Protein AF-T0VI43-F1 (afdb_monomer_lite)

Structure (mmCIF, N/CA/C/O backbone):
data_AF-T0VI43-F1
#
_entry.id   AF-T0VI43-F1
#
loop_
_atom_site.group_PDB
_atom_site.id
_atom_site.type_symbol
_atom_site.label_atom_id
_atom_site.label_alt_id
_atom_site.label_comp_id
_atom_site.label_asym_id
_atom_site.label_entity_id
_atom_site.label_seq_id
_atom_site.pdbx_PDB_ins_code
_atom_site.Cartn_x
_atom_site.Cartn_y
_atom_site.Cartn_z
_atom_site.occupancy
_atom_site.B_iso_or_equiv
_atom_site.auth_seq_id
_atom_site.auth_comp_id
_atom_site.auth_asym_id
_atom_site.auth_atom_id
_atom_site.pdbx_PDB_model_num
ATOM 1 N N . MET A 1 1 ? 47.126 15.629 -28.796 1.00 47.00 1 MET A N 1
ATOM 2 C CA . MET A 1 1 ? 46.170 16.273 -27.867 1.00 47.00 1 MET A CA 1
ATOM 3 C C . MET A 1 1 ? 44.774 15.790 -28.233 1.00 47.00 1 MET A C 1
ATOM 5 O O . MET A 1 1 ? 44.351 16.049 -29.350 1.00 47.00 1 MET A O 1
ATOM 9 N N . LEU A 1 2 ? 44.094 15.032 -27.368 1.00 56.69 2 LEU A N 1
ATOM 10 C CA . LEU A 1 2 ? 42.698 14.634 -27.599 1.00 56.69 2 LEU A CA 1
ATOM 11 C C . LEU A 1 2 ? 41.799 15.824 -27.230 1.00 56.69 2 LEU A C 1
ATOM 13 O O . LEU A 1 2 ? 41.807 16.259 -26.081 1.00 56.69 2 LEU A O 1
ATOM 17 N N . ASN A 1 3 ? 41.085 16.397 -28.201 1.00 65.88 3 ASN A N 1
ATOM 18 C CA . ASN A 1 3 ? 40.158 17.503 -27.952 1.00 65.88 3 ASN A CA 1
ATOM 19 C C . ASN A 1 3 ? 38.864 16.954 -27.323 1.00 65.88 3 ASN A C 1
ATOM 21 O O . ASN A 1 3 ? 38.264 16.029 -27.863 1.00 65.88 3 ASN A O 1
ATOM 25 N N . ALA A 1 4 ? 38.412 17.531 -26.207 1.00 75.94 4 ALA A N 1
ATOM 26 C CA . ALA A 1 4 ? 37.177 17.150 -25.509 1.00 75.94 4 ALA A CA 1
ATOM 27 C C . ALA A 1 4 ? 35.902 17.729 -26.163 1.00 75.94 4 ALA A C 1
ATOM 29 O O . ALA A 1 4 ? 34.876 17.898 -25.503 1.00 75.94 4 ALA A O 1
ATOM 30 N N . THR A 1 5 ? 35.971 18.063 -27.451 1.00 81.50 5 THR A N 1
ATOM 31 C CA . THR A 1 5 ? 34.931 18.767 -28.208 1.00 81.50 5 THR A CA 1
ATOM 32 C C . THR A 1 5 ? 34.551 17.926 -29.422 1.00 81.50 5 THR A C 1
ATOM 34 O O . THR A 1 5 ? 35.427 17.421 -30.122 1.00 81.50 5 THR A O 1
ATOM 37 N N . ASN A 1 6 ? 33.253 17.762 -29.678 1.00 77.75 6 ASN A N 1
ATOM 38 C CA . ASN A 1 6 ? 32.760 17.035 -30.844 1.00 77.75 6 ASN A CA 1
ATOM 39 C C . ASN A 1 6 ? 33.107 17.819 -32.130 1.00 77.75 6 ASN A C 1
ATOM 41 O O . ASN A 1 6 ? 32.705 18.978 -32.241 1.00 77.75 6 ASN A O 1
ATOM 45 N N . PRO A 1 7 ? 33.813 17.220 -33.109 1.00 77.81 7 PRO A N 1
ATOM 46 C CA . PRO A 1 7 ? 34.274 17.929 -34.305 1.00 77.81 7 PRO A CA 1
ATOM 47 C C . PRO A 1 7 ? 33.142 18.375 -35.241 1.00 77.81 7 PRO A C 1
ATOM 49 O O . PRO A 1 7 ? 33.351 19.274 -36.046 1.00 77.81 7 PRO A O 1
ATOM 52 N N . LEU A 1 8 ? 31.952 17.772 -35.144 1.00 80.69 8 LEU A N 1
ATOM 53 C CA . LEU A 1 8 ? 30.797 18.121 -35.977 1.00 80.69 8 LEU A CA 1
ATOM 54 C C . LEU A 1 8 ? 29.959 19.238 -35.356 1.00 80.69 8 LEU A C 1
ATOM 56 O O . LEU A 1 8 ? 29.498 20.134 -36.052 1.00 80.69 8 LEU A O 1
ATOM 60 N N . THR A 1 9 ? 29.739 19.174 -34.042 1.00 81.94 9 THR A N 1
ATOM 61 C CA . THR A 1 9 ? 28.836 20.102 -33.346 1.00 81.94 9 THR A CA 1
ATOM 62 C C . THR A 1 9 ? 29.566 21.222 -32.612 1.00 81.94 9 THR A C 1
ATOM 64 O O . THR A 1 9 ? 28.904 22.110 -32.090 1.00 81.94 9 THR A O 1
ATOM 67 N N . LEU A 1 10 ? 30.900 21.153 -32.504 1.00 84.81 10 LEU A N 1
ATOM 68 C CA . LEU A 1 10 ? 31.777 22.085 -31.771 1.00 84.81 10 LEU A CA 1
ATOM 69 C C . LEU A 1 10 ? 31.422 22.279 -30.283 1.00 84.81 10 LEU A C 1
ATOM 71 O O . LEU A 1 10 ? 31.971 23.143 -29.604 1.00 84.81 10 LEU A O 1
ATOM 75 N N . ASN A 1 11 ? 30.546 21.426 -29.755 1.00 83.88 11 ASN A N 1
ATOM 76 C CA . ASN A 1 11 ? 30.160 21.389 -28.351 1.00 83.88 11 ASN A CA 1
ATOM 77 C C . ASN A 1 11 ? 31.071 20.445 -27.569 1.00 83.88 11 ASN A C 1
ATOM 79 O O . ASN A 1 11 ? 31.625 19.491 -28.125 1.00 83.88 11 ASN A O 1
ATOM 83 N N . LYS A 1 12 ? 31.169 20.667 -26.255 1.00 83.25 12 LYS A N 1
ATOM 84 C CA . LYS A 1 12 ? 31.853 19.737 -25.349 1.00 83.25 12 LYS A CA 1
ATOM 85 C C . LYS A 1 12 ? 31.246 18.342 -25.476 1.00 83.25 12 LYS A C 1
ATOM 87 O O . LYS A 1 12 ? 30.031 18.182 -25.595 1.00 83.25 12 LYS A O 1
ATOM 92 N N . PHE A 1 13 ? 32.104 17.334 -25.467 1.00 79.56 13 PHE A N 1
ATOM 93 C CA . PHE A 1 13 ? 31.683 15.947 -25.512 1.00 79.56 13 PHE A CA 1
ATOM 94 C C . PHE A 1 13 ? 30.981 15.583 -24.199 1.00 79.56 13 PHE A C 1
ATOM 96 O O . PHE A 1 13 ? 31.551 15.724 -23.117 1.00 79.56 13 PHE A O 1
ATOM 103 N N . HIS A 1 14 ? 29.741 15.112 -24.300 1.00 75.88 14 HIS A N 1
ATOM 104 C CA . HIS A 1 14 ? 28.950 14.629 -23.175 1.00 75.88 14 HIS A CA 1
ATOM 105 C C . HIS A 1 14 ? 28.574 13.176 -23.444 1.00 75.88 14 HIS A C 1
ATOM 107 O O . HIS A 1 14 ? 28.054 12.881 -24.512 1.00 75.88 14 HIS A O 1
ATOM 113 N N . GLN A 1 15 ? 28.827 12.286 -22.483 1.00 75.06 15 GLN A N 1
ATOM 114 C CA . GLN A 1 15 ? 28.341 10.908 -22.537 1.00 75.06 15 GLN A CA 1
ATOM 115 C C . GLN A 1 15 ? 27.003 10.827 -21.806 1.00 75.06 15 GLN A C 1
ATOM 117 O O . GLN A 1 15 ? 26.943 11.026 -20.591 1.00 75.06 15 GLN A O 1
ATOM 122 N N . ASN A 1 16 ? 25.929 10.540 -22.534 1.00 79.69 16 ASN A N 1
ATOM 123 C CA . ASN A 1 16 ? 24.624 10.224 -21.965 1.00 79.69 16 ASN A CA 1
ATOM 124 C C . ASN A 1 16 ? 24.326 8.710 -22.081 1.00 79.69 16 ASN A C 1
ATOM 126 O O . ASN A 1 16 ? 25.043 7.952 -22.735 1.00 79.69 16 ASN A O 1
ATOM 130 N N . LYS A 1 17 ? 23.260 8.240 -21.423 1.00 75.50 17 LYS A N 1
ATOM 131 C CA . LYS A 1 17 ? 22.891 6.811 -21.439 1.00 75.50 17 LYS A CA 1
ATOM 132 C C . LYS A 1 17 ? 22.474 6.305 -22.827 1.00 75.50 17 LYS A C 1
ATOM 134 O O . LYS A 1 17 ? 22.705 5.136 -23.120 1.00 75.50 17 LYS A O 1
ATOM 139 N N . ASN A 1 18 ? 21.914 7.169 -23.671 1.00 76.81 18 ASN A N 1
ATOM 140 C CA . ASN A 1 18 ? 21.512 6.826 -25.037 1.00 76.81 18 ASN A CA 1
ATOM 141 C C . ASN A 1 18 ? 22.736 6.692 -25.958 1.00 76.81 18 ASN A C 1
ATOM 143 O O . ASN A 1 18 ? 22.740 5.858 -26.859 1.00 76.81 18 ASN A O 1
ATOM 147 N N . ASP A 1 19 ? 23.809 7.448 -25.702 1.00 81.88 19 ASP A N 1
ATOM 148 C CA . ASP A 1 19 ? 25.060 7.355 -26.458 1.00 81.88 19 ASP A CA 1
ATOM 149 C C . ASP A 1 19 ? 25.705 5.981 -26.276 1.00 81.88 19 ASP A C 1
ATOM 151 O O . ASP A 1 19 ? 26.236 5.418 -27.227 1.00 81.88 19 ASP A O 1
ATOM 155 N N . LEU A 1 20 ? 25.609 5.397 -25.076 1.00 82.94 20 LEU A N 1
ATOM 156 C CA . LEU A 1 20 ? 26.080 4.036 -24.823 1.00 82.94 20 LEU A CA 1
ATOM 157 C C . LEU A 1 20 ? 25.332 3.006 -25.681 1.00 82.94 20 LEU A C 1
ATOM 159 O O . LEU A 1 20 ? 25.941 2.058 -26.169 1.00 82.94 20 LEU A O 1
ATOM 163 N N . GLU A 1 21 ? 24.020 3.168 -25.845 1.00 82.50 21 GLU A N 1
ATOM 164 C CA . GLU A 1 21 ? 23.197 2.280 -26.669 1.00 82.50 21 GLU A CA 1
ATOM 165 C C . GLU A 1 21 ? 23.546 2.416 -28.152 1.00 82.50 21 GLU A C 1
ATOM 167 O O . GLU A 1 21 ? 23.854 1.420 -28.803 1.00 82.50 21 GLU A O 1
ATOM 172 N N . ARG A 1 22 ? 23.675 3.654 -28.635 1.00 85.12 22 ARG A N 1
ATOM 173 C CA . ARG A 1 22 ? 24.138 3.947 -29.995 1.00 85.12 22 ARG A CA 1
ATOM 174 C C . ARG A 1 22 ? 25.532 3.377 -30.279 1.00 85.12 22 ARG A C 1
ATOM 176 O O . ARG A 1 22 ? 25.769 2.815 -31.345 1.00 85.12 22 ARG A O 1
ATOM 183 N N . LEU A 1 23 ? 26.469 3.503 -29.338 1.00 87.06 23 LEU A N 1
ATOM 184 C CA . LEU A 1 23 ? 27.824 2.955 -29.480 1.00 87.06 23 LEU A CA 1
ATOM 185 C C . LEU A 1 23 ? 27.821 1.423 -29.536 1.00 87.06 23 LEU A C 1
ATOM 187 O O . LEU A 1 23 ? 28.599 0.843 -30.293 1.00 87.06 23 LEU A O 1
ATOM 191 N N . LYS A 1 24 ? 26.933 0.764 -28.782 1.00 86.81 24 LYS A N 1
ATOM 192 C CA . LYS A 1 24 ? 26.748 -0.693 -28.856 1.00 86.81 24 LYS A CA 1
ATOM 193 C C . LYS A 1 24 ? 26.237 -1.123 -30.232 1.00 86.81 24 LYS A C 1
ATOM 195 O O . LYS A 1 24 ? 26.776 -2.070 -30.790 1.00 86.81 24 LYS A O 1
ATOM 200 N N . GLU A 1 25 ? 25.255 -0.422 -30.795 1.00 88.56 25 GLU A N 1
ATOM 201 C CA . GLU A 1 25 ? 24.738 -0.713 -32.142 1.00 88.56 25 GLU A CA 1
ATOM 202 C C . GLU A 1 25 ? 25.813 -0.549 -33.221 1.00 88.56 25 GLU A C 1
ATOM 204 O O . GLU A 1 25 ? 25.979 -1.422 -34.072 1.00 88.56 25 GLU A O 1
ATOM 209 N N . ILE A 1 26 ? 26.592 0.537 -33.160 1.00 90.94 26 ILE A N 1
ATOM 210 C CA . ILE A 1 26 ? 27.717 0.758 -34.080 1.00 90.94 26 ILE A CA 1
ATOM 211 C C . ILE A 1 26 ? 28.737 -0.383 -33.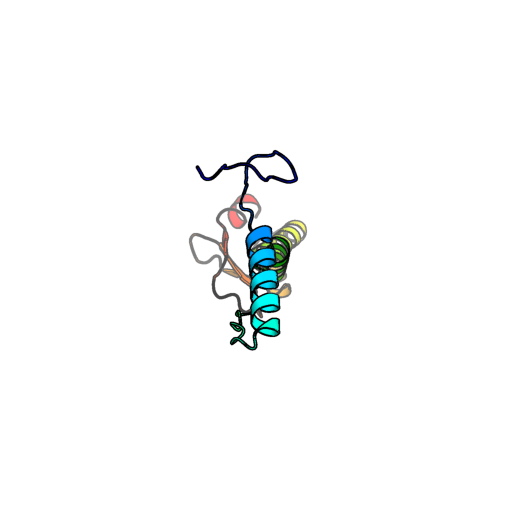955 1.00 90.94 26 ILE A C 1
ATOM 213 O O . ILE A 1 26 ? 29.179 -0.926 -34.966 1.00 90.94 26 ILE A O 1
ATOM 217 N N . SER A 1 27 ? 29.075 -0.784 -32.728 1.00 90.38 27 SER A N 1
ATOM 218 C CA . SER A 1 27 ? 29.992 -1.899 -32.472 1.00 90.38 27 SER A CA 1
ATOM 219 C C . SER A 1 27 ? 29.479 -3.225 -33.038 1.00 90.38 27 SER A C 1
ATOM 221 O O . SER A 1 27 ? 30.264 -4.000 -33.587 1.00 90.38 27 SER A O 1
A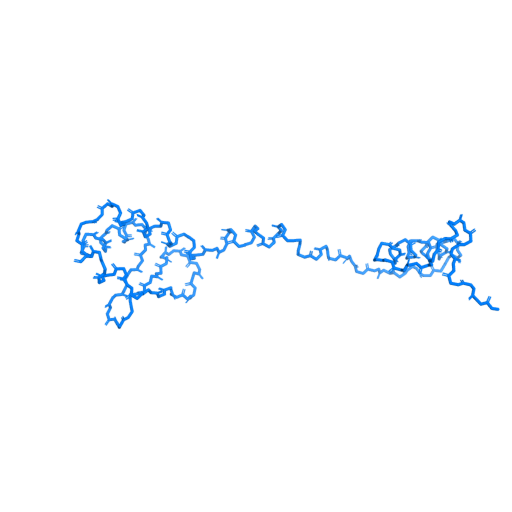TOM 223 N N . ASP A 1 28 ? 28.183 -3.505 -32.915 1.00 89.50 28 ASP A N 1
ATOM 224 C CA . ASP A 1 28 ? 27.582 -4.728 -33.452 1.00 89.50 28 ASP A CA 1
ATOM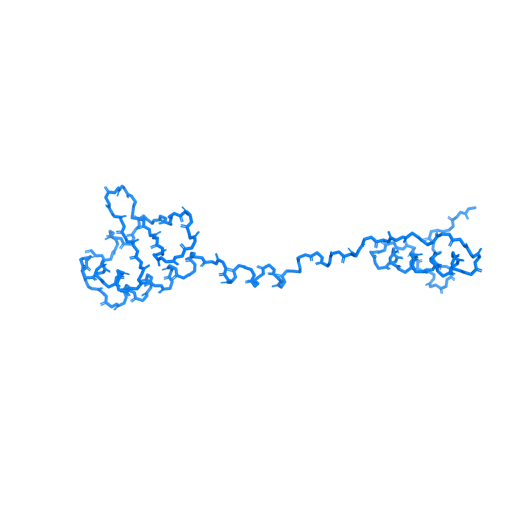 225 C C . ASP A 1 28 ? 27.569 -4.732 -34.980 1.00 89.50 28 ASP A C 1
ATOM 227 O O . ASP A 1 28 ? 27.866 -5.762 -35.581 1.00 89.50 28 ASP A O 1
ATOM 231 N N . ASN A 1 29 ? 27.268 -3.591 -35.609 1.00 93.50 29 ASN A N 1
ATOM 232 C CA . ASN A 1 29 ? 27.292 -3.449 -37.065 1.00 93.50 29 ASN A CA 1
ATOM 233 C C . ASN A 1 29 ? 28.691 -3.716 -37.625 1.00 93.50 29 ASN A C 1
ATOM 235 O O . ASN A 1 29 ? 28.829 -4.506 -38.557 1.00 93.50 29 ASN A O 1
ATOM 239 N N . ILE A 1 30 ? 29.724 -3.136 -37.003 1.00 93.81 30 ILE A N 1
ATOM 240 C CA . ILE A 1 30 ? 31.123 -3.409 -37.353 1.00 93.81 30 ILE A CA 1
ATOM 241 C C . ILE A 1 30 ? 31.417 -4.897 -37.136 1.00 93.81 30 ILE A C 1
ATOM 243 O O . ILE A 1 30 ? 31.910 -5.578 -38.026 1.00 93.81 30 ILE A O 1
ATOM 247 N N . SER A 1 31 ? 31.055 -5.455 -35.980 1.00 92.56 31 SER A N 1
ATOM 248 C CA . SER A 1 31 ? 31.319 -6.871 -35.694 1.00 92.56 31 SER A CA 1
ATOM 249 C C . SER A 1 31 ? 30.671 -7.797 -36.727 1.00 92.56 31 SER A C 1
ATOM 251 O O . SER A 1 31 ? 31.293 -8.762 -37.158 1.00 92.56 31 SER A O 1
ATOM 253 N N . LYS A 1 32 ? 29.454 -7.476 -37.175 1.00 91.62 32 LYS A N 1
ATOM 254 C CA . LYS A 1 32 ? 28.735 -8.213 -38.216 1.00 91.62 32 LYS A CA 1
ATOM 255 C C . LYS A 1 32 ? 29.432 -8.132 -39.575 1.00 91.62 32 LYS A C 1
ATOM 257 O O . LYS A 1 32 ? 29.527 -9.152 -40.250 1.00 91.62 32 LYS A O 1
ATOM 262 N N . GLU A 1 33 ? 29.909 -6.951 -39.963 1.00 95.44 33 GLU A N 1
ATOM 263 C CA . GLU A 1 33 ? 30.616 -6.721 -41.231 1.00 95.44 33 GLU A CA 1
ATOM 264 C C . GLU A 1 33 ? 31.907 -7.545 -41.326 1.00 95.44 33 GLU A C 1
ATOM 266 O O . GLU A 1 33 ? 32.167 -8.177 -42.346 1.00 95.44 33 GLU A O 1
ATOM 271 N N . TYR A 1 34 ? 32.670 -7.617 -40.233 1.00 94.06 34 TYR A N 1
ATOM 272 C CA . TYR A 1 34 ? 33.940 -8.350 -40.177 1.00 94.06 34 TYR A CA 1
ATOM 273 C C . TYR A 1 34 ? 33.793 -9.822 -39.742 1.00 94.06 34 TYR A C 1
ATOM 275 O O . TYR A 1 34 ? 34.795 -10.505 -39.536 1.00 94.06 34 TYR A O 1
ATOM 283 N N . GLY A 1 35 ? 32.565 -10.335 -39.583 1.00 91.00 35 GLY A N 1
ATOM 284 C CA . GLY A 1 35 ? 32.313 -11.724 -39.166 1.00 91.00 35 GLY A CA 1
ATOM 285 C C . GLY A 1 35 ? 32.715 -12.042 -37.717 1.00 91.00 35 GLY A C 1
ATOM 286 O O . GLY A 1 35 ? 32.883 -13.205 -37.351 1.00 91.00 35 GLY A O 1
ATOM 287 N N . CYS A 1 36 ? 32.874 -11.019 -36.880 1.00 89.88 36 CYS A N 1
ATOM 288 C CA . CYS A 1 36 ? 33.206 -11.142 -35.468 1.00 89.88 36 CYS A CA 1
ATOM 289 C C . CYS A 1 36 ? 31.988 -11.565 -34.632 1.00 89.88 36 CYS A C 1
ATOM 291 O O . CYS A 1 36 ? 30.831 -11.295 -34.958 1.00 89.88 36 CYS A O 1
ATOM 293 N N . LYS A 1 37 ? 32.251 -12.197 -33.483 1.00 87.44 37 LYS A N 1
ATOM 294 C CA . LYS A 1 37 ? 31.206 -12.609 -32.538 1.00 87.44 37 LYS A CA 1
ATOM 295 C C . LYS A 1 37 ? 30.471 -11.391 -31.966 1.00 87.44 37 LYS A C 1
ATOM 297 O O . LYS A 1 37 ? 31.064 -10.592 -31.245 1.00 87.44 37 LYS A O 1
ATOM 302 N N . ILE A 1 38 ? 29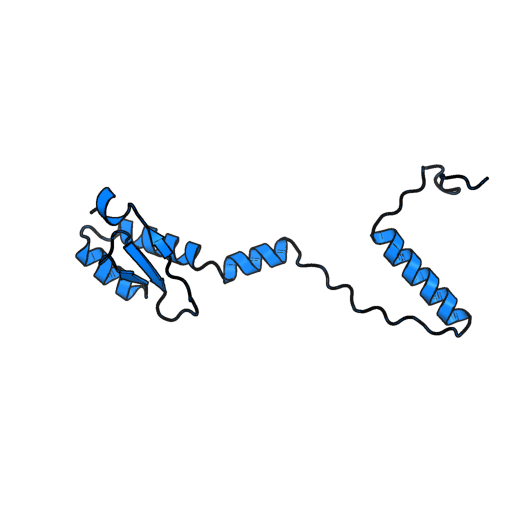.164 -11.313 -32.207 1.00 86.12 38 ILE A N 1
ATOM 303 C CA . ILE A 1 38 ? 28.288 -10.303 -31.601 1.00 86.12 38 ILE A CA 1
ATOM 304 C C . ILE A 1 38 ? 28.022 -10.684 -30.140 1.00 86.12 38 ILE A C 1
ATOM 306 O O . ILE A 1 38 ? 27.645 -11.817 -29.828 1.00 86.12 38 ILE A O 1
ATOM 310 N N . ILE A 1 39 ? 28.234 -9.736 -29.227 1.00 79.62 39 ILE A N 1
ATOM 311 C CA . ILE A 1 39 ? 27.970 -9.936 -27.801 1.00 79.62 39 ILE A CA 1
ATOM 312 C C . ILE A 1 39 ? 26.454 -9.908 -27.593 1.00 79.62 39 ILE A C 1
ATOM 314 O O . ILE A 1 39 ? 25.825 -8.860 -27.730 1.00 79.62 39 ILE A O 1
ATOM 318 N N . VAL A 1 40 ? 25.870 -11.050 -27.218 1.00 77.38 40 VAL A N 1
ATOM 319 C CA . VAL A 1 40 ? 24.465 -11.114 -26.797 1.00 77.38 40 VAL A CA 1
ATOM 320 C C . VAL A 1 40 ? 24.326 -10.319 -25.507 1.00 77.38 40 VAL A C 1
ATOM 322 O O . VAL A 1 40 ? 24.806 -10.726 -24.447 1.00 77.38 40 VAL A O 1
ATOM 325 N N . ARG A 1 41 ? 23.701 -9.148 -25.603 1.00 76.25 41 ARG A N 1
ATOM 326 C CA . ARG A 1 41 ? 23.386 -8.337 -24.433 1.00 76.25 41 ARG A CA 1
ATOM 327 C C . ARG A 1 41 ? 22.088 -8.859 -23.823 1.00 76.25 41 ARG A C 1
ATOM 329 O O . ARG A 1 41 ? 21.140 -9.085 -24.574 1.00 76.25 41 ARG A O 1
ATOM 336 N N . PRO A 1 42 ? 22.016 -9.045 -22.493 1.00 68.75 42 PRO A N 1
ATOM 337 C CA . PRO A 1 42 ? 20.733 -9.300 -21.859 1.00 68.75 42 PRO A CA 1
ATOM 338 C C . PRO A 1 42 ? 19.810 -8.124 -22.179 1.00 68.75 42 PRO A C 1
ATOM 340 O O . PRO A 1 42 ? 20.272 -6.977 -22.195 1.00 68.75 42 PRO A O 1
ATOM 343 N N . GLU A 1 43 ? 18.534 -8.407 -22.453 1.00 63.56 43 GLU A N 1
ATOM 344 C CA . GLU A 1 43 ? 17.530 -7.365 -22.661 1.00 63.56 43 GLU A CA 1
ATOM 345 C C . GLU A 1 43 ? 17.682 -6.315 -21.563 1.00 63.56 43 GLU A C 1
ATOM 347 O O . GLU A 1 43 ? 17.726 -6.645 -20.369 1.00 63.56 43 GLU A O 1
ATOM 352 N N . GLN A 1 44 ? 17.820 -5.047 -21.965 1.00 59.44 44 GLN A N 1
ATOM 353 C CA . GLN A 1 44 ? 17.769 -3.960 -21.006 1.00 59.44 44 GLN A CA 1
ATOM 354 C C . GLN A 1 44 ? 16.388 -4.039 -20.363 1.00 59.44 44 GLN A C 1
ATOM 356 O O . GLN A 1 44 ? 15.395 -3.641 -20.970 1.00 59.44 44 GLN A O 1
ATOM 361 N N . LYS A 1 45 ? 16.304 -4.592 -19.147 1.00 56.25 45 LYS A N 1
ATOM 362 C CA . LYS A 1 45 ? 15.075 -4.532 -18.363 1.00 56.25 45 LYS A CA 1
ATOM 363 C C . LYS A 1 45 ? 14.773 -3.054 -18.222 1.00 56.25 45 LYS A C 1
ATOM 365 O O . LYS A 1 45 ? 15.503 -2.362 -17.513 1.00 56.25 45 LYS A O 1
ATOM 370 N N . LEU A 1 46 ? 13.759 -2.582 -18.947 1.00 56.16 46 LEU A N 1
ATOM 371 C CA . LEU A 1 46 ? 13.240 -1.228 -18.866 1.00 56.16 46 LEU A CA 1
ATOM 372 C C . LEU A 1 46 ? 12.894 -1.011 -17.394 1.00 56.16 46 LEU A C 1
ATOM 374 O O . LEU A 1 46 ? 11.876 -1.505 -16.907 1.00 56.16 46 LEU A O 1
ATOM 378 N N . GLY A 1 47 ? 13.842 -0.433 -16.656 1.00 58.44 47 GLY A N 1
ATOM 379 C CA . GLY A 1 47 ? 13.832 -0.471 -15.202 1.00 58.44 47 GLY A CA 1
ATOM 380 C C . GLY A 1 47 ? 12.519 0.108 -14.721 1.00 58.44 47 GLY A C 1
ATOM 381 O O . GLY A 1 47 ? 12.140 1.166 -15.213 1.00 58.44 47 GLY A O 1
ATOM 382 N N . ASN A 1 48 ? 11.829 -0.629 -13.842 1.00 61.78 48 ASN A N 1
ATOM 383 C CA . ASN A 1 48 ? 10.550 -0.301 -13.206 1.00 61.78 48 ASN A CA 1
ATOM 384 C C . ASN A 1 48 ? 10.159 1.169 -13.398 1.00 61.78 48 ASN A C 1
ATOM 386 O O . ASN A 1 48 ? 10.497 2.015 -12.569 1.00 61.78 48 ASN A O 1
ATOM 390 N N . SER A 1 49 ? 9.494 1.476 -14.521 1.00 73.56 49 SER A N 1
ATOM 391 C CA . SER A 1 49 ? 9.092 2.849 -14.820 1.00 73.56 49 SER A CA 1
ATOM 392 C C . SER A 1 49 ? 8.299 3.372 -13.630 1.00 73.56 49 SER A C 1
ATOM 394 O O . SER A 1 49 ? 7.523 2.620 -13.034 1.00 73.56 49 SER A O 1
ATOM 396 N N . HIS A 1 50 ? 8.460 4.648 -13.275 1.00 76.69 50 HIS A N 1
ATOM 397 C CA . HIS A 1 50 ? 7.675 5.261 -12.201 1.00 76.69 50 HIS A CA 1
ATOM 398 C C . HIS A 1 50 ? 6.172 4.969 -12.375 1.00 76.69 50 HIS A C 1
ATOM 400 O O . HIS A 1 50 ? 5.472 4.672 -11.411 1.00 76.69 50 HIS A O 1
ATOM 406 N N . LYS A 1 51 ? 5.709 4.902 -13.631 1.00 81.00 51 LYS A N 1
ATOM 407 C CA . LYS A 1 51 ? 4.359 4.472 -14.007 1.00 81.00 51 LYS A CA 1
ATOM 408 C C . LYS A 1 51 ? 4.020 3.051 -13.531 1.00 81.00 51 LYS A C 1
ATOM 410 O O . LYS A 1 51 ? 2.965 2.850 -12.940 1.00 81.00 51 LYS A O 1
ATOM 415 N N . ASN A 1 52 ? 4.912 2.083 -13.730 1.00 77.81 52 ASN A N 1
ATOM 416 C CA . ASN A 1 52 ? 4.722 0.695 -13.294 1.00 77.81 52 ASN A CA 1
ATOM 417 C C . ASN A 1 52 ? 4.706 0.588 -11.764 1.00 77.81 52 ASN A C 1
ATOM 419 O O . ASN A 1 52 ? 3.916 -0.170 -11.208 1.00 77.81 52 ASN A O 1
ATOM 423 N N . TYR A 1 53 ? 5.523 1.390 -11.075 1.00 76.69 53 TYR A N 1
ATOM 424 C CA . TYR A 1 53 ? 5.510 1.457 -9.613 1.00 76.69 53 TYR A CA 1
ATOM 425 C C . TYR A 1 53 ? 4.190 2.024 -9.066 1.00 76.69 53 TYR A C 1
ATOM 427 O O . TYR A 1 53 ? 3.639 1.485 -8.108 1.00 76.69 53 TYR A O 1
ATOM 435 N N . LEU A 1 54 ? 3.633 3.061 -9.701 1.00 80.00 54 LEU A N 1
ATOM 436 C CA . LEU A 1 54 ? 2.321 3.603 -9.333 1.00 80.00 54 LEU A CA 1
ATOM 437 C C . LEU A 1 54 ? 1.192 2.584 -9.547 1.00 80.00 54 LEU A C 1
ATOM 439 O O . LEU A 1 54 ? 0.316 2.465 -8.692 1.00 80.00 54 LEU A O 1
ATOM 443 N N . VAL A 1 55 ? 1.231 1.820 -10.645 1.00 80.19 55 VAL A N 1
ATOM 444 C CA . VAL A 1 55 ? 0.273 0.729 -10.902 1.00 80.19 55 VAL A CA 1
ATOM 445 C C . VAL A 1 55 ? 0.396 -0.363 -9.838 1.00 80.19 55 VAL A C 1
ATOM 447 O O . VAL A 1 55 ? -0.613 -0.764 -9.262 1.00 80.19 55 VAL A O 1
ATOM 450 N N . TYR A 1 56 ? 1.621 -0.779 -9.508 1.00 79.62 56 TYR A N 1
ATOM 451 C CA . TYR A 1 56 ? 1.877 -1.748 -8.441 1.00 79.62 56 TYR A CA 1
ATOM 452 C C . TYR A 1 56 ? 1.326 -1.274 -7.089 1.00 79.62 56 TYR A C 1
ATOM 454 O O . TYR A 1 56 ? 0.646 -2.037 -6.402 1.00 79.62 56 TYR A O 1
ATOM 462 N N . LEU A 1 57 ? 1.569 -0.012 -6.717 1.00 76.00 57 LEU A N 1
ATOM 463 C CA . LEU A 1 57 ? 1.024 0.571 -5.491 1.00 76.00 57 LEU A CA 1
ATOM 464 C C . LEU A 1 57 ? -0.506 0.611 -5.510 1.00 76.00 57 LEU A C 1
ATOM 466 O O . LEU A 1 57 ? -1.130 0.320 -4.494 1.00 76.00 57 LEU A O 1
ATOM 470 N N . ALA A 1 58 ? -1.122 0.950 -6.642 1.00 71.31 58 ALA A N 1
ATOM 471 C CA . ALA A 1 58 ? -2.575 0.962 -6.763 1.00 71.31 58 ALA A CA 1
ATOM 472 C C . ALA A 1 58 ? -3.172 -0.439 -6.559 1.00 71.31 58 ALA A C 1
ATOM 474 O O . ALA A 1 58 ? -4.127 -0.574 -5.799 1.00 71.31 58 ALA A O 1
ATOM 475 N N . GLN A 1 59 ? -2.571 -1.462 -7.171 1.00 72.19 59 GLN A N 1
ATOM 476 C CA . GLN A 1 59 ? -3.028 -2.852 -7.095 1.00 72.19 59 GLN A CA 1
ATOM 477 C C . GLN A 1 59 ? -2.792 -3.495 -5.719 1.00 72.19 59 GLN A C 1
ATOM 479 O O . GLN A 1 59 ? -3.621 -4.274 -5.269 1.00 72.19 59 GLN A O 1
ATOM 484 N N . ASN A 1 60 ? -1.703 -3.148 -5.024 1.00 71.81 60 ASN A N 1
ATOM 485 C CA . ASN A 1 60 ? -1.287 -3.819 -3.781 1.00 71.81 60 ASN A CA 1
ATOM 486 C C . ASN A 1 60 ? -1.502 -2.979 -2.507 1.00 71.81 60 ASN A C 1
ATOM 488 O O . ASN A 1 60 ? -0.993 -3.317 -1.434 1.00 71.81 60 ASN A O 1
ATOM 492 N N . SER A 1 61 ? -2.221 -1.853 -2.580 1.00 82.50 61 SER A N 1
ATOM 493 C CA . SER A 1 61 ? -2.405 -0.973 -1.415 1.00 82.50 61 SER A CA 1
ATOM 494 C C . SER A 1 61 ? -3.588 -1.375 -0.532 1.00 82.50 61 SER A C 1
ATOM 496 O O . SER A 1 61 ? -4.581 -0.657 -0.424 1.00 82.50 61 SER A O 1
ATOM 498 N N . TYR A 1 62 ? -3.421 -2.448 0.245 1.00 87.50 62 TYR A N 1
ATOM 499 C CA . TYR A 1 62 ? -4.365 -2.831 1.312 1.00 87.50 62 TYR A CA 1
ATOM 500 C C . TYR A 1 62 ? -4.722 -1.658 2.240 1.00 87.50 62 TYR A C 1
ATOM 502 O O . TYR A 1 62 ? -5.851 -1.513 2.698 1.00 87.50 62 TYR A O 1
ATOM 510 N N . ARG A 1 63 ? -3.762 -0.756 2.481 1.00 88.00 63 ARG A N 1
ATOM 511 C CA . ARG A 1 63 ? -3.972 0.445 3.298 1.00 88.00 63 ARG A CA 1
ATOM 512 C C . ARG A 1 63 ? -4.978 1.421 2.698 1.00 88.00 63 ARG A C 1
ATOM 514 O O . ARG A 1 63 ? -5.711 2.050 3.454 1.00 88.00 63 ARG A O 1
ATOM 521 N N . LYS A 1 64 ? -5.003 1.563 1.372 1.00 89.00 64 LYS A N 1
ATOM 522 C CA . LYS A 1 64 ? -5.941 2.452 0.681 1.00 89.00 64 LYS A CA 1
ATOM 523 C C . LYS A 1 64 ? -7.348 1.869 0.728 1.00 89.00 64 LYS A C 1
ATOM 525 O O . LYS A 1 64 ? -8.281 2.582 1.072 1.00 89.00 64 LYS A O 1
ATOM 530 N N . GLU A 1 65 ? -7.482 0.572 0.465 1.00 90.62 65 GLU A N 1
ATOM 531 C CA . GLU A 1 65 ? -8.774 -0.112 0.541 1.00 90.62 65 GLU A CA 1
ATOM 532 C C . GLU A 1 65 ? -9.357 -0.067 1.959 1.00 90.62 65 GLU A C 1
ATOM 534 O O . GLU A 1 65 ? -10.508 0.329 2.137 1.00 90.62 65 GLU A O 1
ATOM 539 N N . ILE A 1 66 ? -8.552 -0.391 2.978 1.00 92.38 66 ILE A N 1
ATOM 540 C CA . ILE A 1 66 ? -8.977 -0.302 4.380 1.00 92.38 66 ILE A CA 1
ATOM 541 C C . ILE A 1 66 ? -9.405 1.129 4.710 1.00 92.38 66 ILE A C 1
ATOM 543 O O . ILE A 1 66 ? -10.472 1.311 5.282 1.00 92.38 66 ILE A O 1
ATOM 547 N N . LYS A 1 67 ? -8.634 2.149 4.307 1.00 91.62 67 LYS A N 1
ATOM 548 C CA . LYS A 1 67 ? -9.001 3.553 4.539 1.00 91.62 67 LYS A CA 1
ATOM 549 C C . LYS A 1 67 ? -10.364 3.900 3.927 1.00 91.62 67 LYS A C 1
ATOM 551 O O . LYS A 1 67 ? -11.198 4.461 4.627 1.00 91.62 67 LYS A O 1
ATOM 556 N N . ASN A 1 68 ? -10.616 3.508 2.680 1.00 92.50 68 ASN A N 1
ATOM 557 C CA . ASN A 1 68 ? -11.896 3.764 2.015 1.00 92.50 68 ASN A CA 1
ATOM 558 C C . ASN A 1 68 ? -13.066 3.065 2.730 1.00 92.50 68 ASN A C 1
ATOM 560 O O . ASN A 1 68 ? -14.118 3.668 2.934 1.00 92.50 68 ASN A O 1
ATOM 564 N N . LYS A 1 69 ? -12.883 1.803 3.149 1.00 93.44 69 LYS A N 1
ATOM 565 C CA . LYS A 1 69 ? -13.899 1.070 3.924 1.00 93.44 69 LYS A CA 1
ATOM 566 C C . LYS A 1 69 ? -14.158 1.733 5.272 1.00 93.44 69 LYS A C 1
ATOM 568 O O . LYS A 1 69 ? -15.311 1.859 5.666 1.00 93.44 69 LYS A O 1
ATOM 573 N N . LEU A 1 70 ? -13.110 2.187 5.960 1.00 92.81 70 LEU A N 1
ATOM 574 C CA . LEU A 1 70 ? -13.243 2.921 7.216 1.00 92.81 70 LEU A CA 1
ATOM 575 C C . LEU A 1 70 ? -14.028 4.220 7.009 1.00 92.81 70 LEU A C 1
ATOM 577 O O . LEU A 1 70 ? -14.998 4.436 7.719 1.00 92.81 70 LEU A O 1
ATOM 581 N N . GLU A 1 71 ? -13.683 5.045 6.019 1.00 92.56 71 GLU A N 1
ATOM 582 C CA . GLU A 1 71 ? -14.418 6.283 5.711 1.00 92.56 71 GLU A CA 1
ATOM 583 C C . GLU A 1 71 ? -15.904 6.018 5.426 1.00 92.56 71 GLU A C 1
ATOM 585 O O . GLU A 1 71 ? -16.771 6.709 5.962 1.00 92.56 71 GLU A O 1
ATOM 590 N N . PHE A 1 72 ? -16.211 4.964 4.664 1.00 94.12 72 PHE A N 1
ATOM 591 C CA . PHE A 1 72 ? -17.587 4.535 4.430 1.00 94.12 72 PHE A CA 1
ATOM 592 C C . PHE A 1 72 ? -18.291 4.136 5.734 1.00 94.12 72 PHE A C 1
ATOM 594 O O . PHE A 1 72 ? -19.350 4.673 6.054 1.00 94.12 72 PHE A O 1
ATOM 601 N N . LEU A 1 73 ? -17.702 3.235 6.521 1.00 93.44 73 LEU A N 1
ATOM 602 C CA . LEU A 1 73 ? -18.289 2.753 7.776 1.00 93.44 73 LEU A CA 1
ATOM 603 C C . LEU A 1 73 ? -18.524 3.885 8.775 1.00 93.44 73 LEU A C 1
ATOM 605 O O . LEU A 1 73 ? -19.533 3.896 9.475 1.00 93.44 73 LEU A O 1
ATOM 609 N N . MET A 1 74 ? -17.621 4.858 8.798 1.00 90.50 74 MET A N 1
ATOM 610 C CA . MET A 1 74 ? -17.680 6.024 9.667 1.00 90.50 74 MET A CA 1
ATOM 611 C C . MET A 1 74 ? -18.843 6.962 9.338 1.00 90.50 74 MET A C 1
ATOM 613 O O . MET A 1 74 ? -19.272 7.704 10.216 1.00 90.50 74 MET A O 1
ATOM 617 N N . ASN A 1 75 ? -19.354 6.957 8.109 1.00 91.12 75 ASN A N 1
ATOM 618 C CA . ASN A 1 75 ? -20.526 7.755 7.736 1.00 91.12 75 ASN A CA 1
ATOM 619 C C . ASN A 1 75 ? -21.846 7.026 8.005 1.00 91.12 75 ASN A C 1
ATOM 621 O O . ASN A 1 75 ? -22.879 7.671 8.136 1.00 91.12 75 ASN A O 1
ATOM 625 N N . HIS A 1 76 ? -21.814 5.695 8.093 1.00 90.81 76 HIS A N 1
ATOM 626 C CA . HIS A 1 76 ? -23.017 4.867 8.180 1.00 90.81 76 HIS A CA 1
ATOM 627 C C . HIS A 1 76 ? -23.228 4.232 9.551 1.00 90.81 76 HIS A C 1
ATOM 629 O O . HIS A 1 76 ? -24.259 3.598 9.751 1.00 90.81 76 HIS A O 1
ATOM 635 N N . SER A 1 77 ? -22.268 4.340 10.470 1.00 92.06 77 SER A N 1
ATOM 636 C CA . SER A 1 77 ? -22.339 3.709 11.791 1.00 92.06 77 SER A CA 1
ATOM 637 C C . SER A 1 77 ? -22.407 4.769 12.880 1.00 92.06 77 SER A C 1
ATOM 639 O O . SER A 1 77 ? -21.656 5.742 12.839 1.00 92.06 77 SER A O 1
ATOM 641 N N . HIS A 1 78 ? -23.278 4.554 13.865 1.00 87.50 78 HIS A N 1
ATOM 642 C CA . HIS A 1 78 ? -23.466 5.475 14.996 1.00 87.50 78 HIS A CA 1
ATOM 643 C C . HIS A 1 78 ? -22.949 4.917 16.324 1.00 87.50 78 HIS A C 1
ATOM 645 O O . HIS A 1 78 ? -22.716 5.676 17.256 1.00 87.50 78 HIS A O 1
ATOM 651 N N . THR A 1 79 ? -22.741 3.602 16.415 1.00 92.06 79 THR A N 1
ATOM 652 C CA . THR A 1 79 ? -22.169 2.939 17.592 1.00 92.06 79 THR A CA 1
ATOM 653 C C . THR A 1 79 ? -21.033 2.009 17.181 1.00 92.06 79 THR A C 1
ATOM 655 O O . THR A 1 79 ? -20.970 1.540 16.040 1.00 92.06 79 THR A O 1
ATOM 658 N N . TRP A 1 80 ? -20.134 1.707 18.121 1.00 90.38 80 TRP A N 1
ATOM 659 C CA . TRP A 1 80 ? -18.995 0.822 17.860 1.00 90.38 80 TRP A CA 1
ATOM 660 C C . TRP A 1 80 ? -19.412 -0.612 17.490 1.00 90.38 80 TRP A C 1
ATOM 662 O O . TRP A 1 80 ? -18.766 -1.267 16.669 1.00 90.38 80 TRP A O 1
ATOM 672 N N . GLU A 1 81 ? -20.508 -1.113 18.063 1.00 91.38 81 GLU A N 1
ATOM 673 C CA . GLU A 1 81 ? -20.997 -2.464 17.764 1.00 91.38 81 GLU A CA 1
ATOM 674 C C . GLU A 1 81 ? -21.601 -2.556 16.356 1.00 91.38 81 GLU A C 1
ATOM 676 O O . GLU A 1 81 ? -21.333 -3.506 15.613 1.00 91.38 81 GLU A O 1
ATOM 681 N N . ASP A 1 82 ? -22.345 -1.526 15.950 1.00 93.25 82 ASP A N 1
ATOM 682 C CA . ASP A 1 82 ? -22.875 -1.389 14.592 1.00 93.25 82 ASP A CA 1
ATOM 683 C C . ASP A 1 82 ? -21.735 -1.273 13.567 1.00 93.25 82 ASP A C 1
ATOM 685 O O . ASP A 1 82 ? -21.722 -1.977 12.554 1.00 93.25 82 ASP A O 1
ATOM 689 N N . PHE A 1 83 ? -20.697 -0.496 13.895 1.00 93.75 83 PHE A N 1
ATOM 690 C CA . PHE A 1 83 ? -19.480 -0.403 13.091 1.00 93.75 83 PHE A CA 1
ATOM 691 C C . PHE A 1 83 ? -18.825 -1.773 12.876 1.00 93.75 83 PHE A C 1
ATOM 693 O O . PHE A 1 83 ? -18.524 -2.133 11.738 1.00 93.75 83 PHE A O 1
ATOM 700 N N . LYS A 1 84 ? -18.636 -2.575 13.935 1.00 93.19 84 LYS A N 1
ATOM 701 C CA . LYS A 1 84 ? -18.051 -3.924 13.816 1.00 93.19 84 LYS A CA 1
ATOM 702 C C . LYS A 1 84 ? -18.910 -4.854 12.962 1.00 93.19 84 LYS A C 1
ATOM 704 O O . LYS A 1 84 ? -18.370 -5.643 12.184 1.00 93.19 84 LYS A O 1
ATOM 709 N N . THR A 1 85 ? -20.230 -4.760 13.088 1.00 94.75 85 THR A N 1
ATOM 710 C CA . THR A 1 85 ? -21.173 -5.585 12.322 1.00 94.75 85 THR A CA 1
ATOM 711 C C . THR A 1 85 ? -21.087 -5.261 10.830 1.00 94.75 85 THR A C 1
ATOM 713 O O . THR A 1 85 ? -20.901 -6.158 10.006 1.00 94.75 85 THR A O 1
ATOM 716 N N . LYS A 1 86 ? -21.104 -3.971 10.482 1.00 95.19 86 LYS A N 1
ATOM 717 C CA . LYS A 1 86 ? -20.951 -3.493 9.101 1.00 95.19 86 LYS A CA 1
ATOM 718 C C . LYS A 1 86 ? -19.550 -3.754 8.545 1.00 95.19 86 LYS A C 1
ATOM 720 O O . LYS A 1 86 ? -19.411 -4.105 7.377 1.00 95.19 86 LYS A O 1
ATOM 725 N N . ALA A 1 87 ? -18.509 -3.650 9.371 1.00 94.75 87 ALA A N 1
ATOM 726 C CA . ALA A 1 87 ? -17.139 -3.955 8.969 1.00 94.75 87 ALA A CA 1
ATOM 727 C C . ALA A 1 87 ? -16.985 -5.420 8.540 1.00 94.75 87 ALA A C 1
ATOM 729 O O . ALA A 1 87 ? -16.416 -5.686 7.481 1.00 94.75 87 ALA A O 1
ATOM 730 N N . ARG A 1 88 ? -17.564 -6.364 9.298 1.00 94.19 88 ARG A N 1
ATOM 731 C CA . ARG A 1 88 ? -17.582 -7.788 8.919 1.00 94.19 88 ARG A CA 1
ATOM 732 C C . ARG A 1 88 ? -18.288 -8.015 7.584 1.00 94.19 88 ARG A C 1
ATOM 734 O O . ARG A 1 88 ? -17.768 -8.756 6.760 1.00 94.19 88 ARG A O 1
ATOM 741 N N . ALA A 1 89 ? -19.404 -7.328 7.334 1.00 93.62 89 ALA A N 1
ATOM 742 C CA . ALA A 1 89 ? -20.105 -7.400 6.048 1.00 93.62 89 ALA A CA 1
ATOM 743 C C . ALA A 1 89 ? -19.258 -6.887 4.863 1.00 93.62 89 ALA A C 1
ATOM 745 O O . ALA A 1 89 ? -19.464 -7.308 3.729 1.00 93.62 89 ALA A O 1
ATOM 746 N N . LEU A 1 90 ? -18.274 -6.016 5.117 1.00 94.19 90 LEU A N 1
ATOM 747 C CA . LEU A 1 90 ? -17.316 -5.519 4.121 1.00 94.19 90 LEU A CA 1
ATOM 748 C C . LEU A 1 90 ? -16.003 -6.321 4.073 1.00 94.19 90 LEU A C 1
ATOM 750 O O . LEU A 1 90 ? -15.009 -5.839 3.512 1.00 94.19 90 LEU A O 1
ATOM 754 N N . ASN A 1 91 ? -15.973 -7.522 4.657 1.00 94.12 91 ASN A N 1
ATOM 755 C CA . ASN A 1 91 ? -14.776 -8.358 4.787 1.00 94.12 91 ASN A CA 1
ATOM 756 C C . ASN A 1 91 ? -13.626 -7.640 5.515 1.00 94.12 91 ASN A C 1
ATOM 758 O O . ASN A 1 91 ? -12.452 -7.819 5.192 1.00 94.12 91 ASN A O 1
ATOM 762 N N . LEU A 1 92 ? -13.950 -6.769 6.473 1.00 94.62 92 LEU A N 1
ATOM 763 C CA . LEU A 1 92 ? -12.981 -6.065 7.302 1.00 94.62 92 LEU A CA 1
ATOM 764 C C . LEU A 1 92 ? -13.046 -6.603 8.733 1.00 94.62 92 LEU A C 1
ATOM 766 O O . LEU A 1 92 ? -13.974 -6.318 9.490 1.00 94.62 92 LEU A O 1
ATOM 770 N N . LYS A 1 93 ? -12.020 -7.353 9.129 1.00 94.00 93 LYS A N 1
ATOM 771 C CA . LYS A 1 93 ? -11.862 -7.825 10.501 1.00 94.00 93 LYS A CA 1
ATOM 772 C C . LYS A 1 93 ? -11.310 -6.706 11.371 1.00 94.00 93 LYS A C 1
ATOM 774 O O . LYS A 1 93 ? -10.195 -6.235 11.142 1.00 94.00 93 LYS A O 1
ATOM 779 N N . VAL A 1 94 ? -12.080 -6.331 12.386 1.00 93.88 94 VAL A N 1
ATOM 780 C CA . VAL A 1 94 ? -11.717 -5.342 13.405 1.00 93.88 94 VAL A CA 1
ATOM 781 C C . VAL A 1 94 ? -11.418 -6.075 14.712 1.00 93.88 94 VAL A C 1
ATOM 783 O O . VAL A 1 94 ? -12.237 -6.868 15.173 1.00 93.88 94 VAL A O 1
ATOM 786 N N . ASP A 1 95 ? -10.253 -5.818 15.299 1.00 92.19 95 ASP A N 1
ATOM 787 C CA . ASP A 1 95 ? -9.835 -6.362 16.596 1.00 92.19 95 ASP A CA 1
ATOM 788 C C . ASP A 1 95 ? -9.397 -5.208 17.504 1.00 92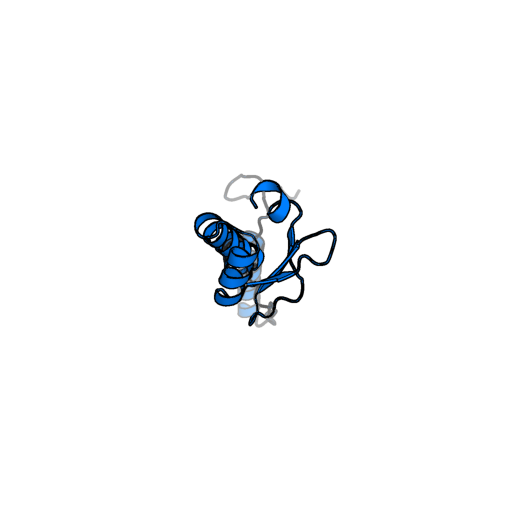.19 95 ASP A C 1
ATOM 790 O O . ASP A 1 95 ? -8.418 -4.520 17.204 1.00 92.19 95 ASP A O 1
ATOM 794 N N . ASP A 1 96 ? -10.148 -4.981 18.581 1.00 89.56 96 ASP A N 1
ATOM 795 C CA . ASP A 1 96 ? -9.973 -3.906 19.561 1.00 89.56 96 ASP A CA 1
ATOM 796 C C . ASP A 1 96 ? -9.580 -4.421 20.956 1.00 89.56 96 ASP A C 1
ATOM 798 O O . ASP A 1 96 ? -9.652 -3.682 21.935 1.00 89.56 96 ASP A O 1
ATOM 802 N N . THR A 1 97 ? -9.132 -5.678 21.056 1.00 87.69 97 THR A N 1
ATOM 803 C CA . THR A 1 97 ? -8.753 -6.313 22.333 1.00 87.69 97 THR A CA 1
ATOM 804 C C . THR A 1 97 ? -7.505 -5.715 22.985 1.00 87.69 97 THR A C 1
ATOM 806 O O . THR A 1 97 ? -7.279 -5.874 24.183 1.00 87.69 97 THR A O 1
ATOM 809 N N . LYS A 1 98 ? -6.659 -5.044 22.200 1.00 87.19 98 LYS A N 1
ATOM 810 C CA . LYS A 1 98 ? -5.383 -4.469 22.644 1.00 87.19 98 LYS A CA 1
ATOM 811 C C . LYS A 1 98 ? -5.462 -2.945 22.695 1.00 87.19 98 LYS A C 1
ATOM 813 O O . LYS A 1 98 ? -6.438 -2.335 22.285 1.00 87.19 98 LYS A O 1
ATOM 818 N N . LYS A 1 99 ? -4.357 -2.312 23.109 1.00 86.56 99 LYS A N 1
ATOM 819 C CA . LYS A 1 99 ? -4.186 -0.846 23.100 1.00 86.56 99 LYS A CA 1
ATOM 820 C C . LYS A 1 99 ? -4.510 -0.182 21.750 1.00 86.56 99 LYS A C 1
ATOM 822 O O . LYS A 1 99 ? -4.872 0.987 21.728 1.00 86.56 99 LYS A O 1
ATOM 827 N N . TYR A 1 100 ? -4.313 -0.889 20.638 1.00 89.56 100 TYR A N 1
ATOM 828 C CA . TYR A 1 100 ? -4.559 -0.371 19.295 1.00 89.56 100 TYR A CA 1
ATOM 829 C C . TYR A 1 100 ? -5.594 -1.232 18.589 1.00 89.56 100 TYR A C 1
ATOM 831 O O . TYR A 1 100 ? -5.444 -2.457 18.571 1.00 89.56 100 TYR A O 1
ATOM 839 N N . THR A 1 101 ? -6.565 -0.588 17.944 1.00 91.25 101 THR A N 1
ATOM 840 C CA . THR A 1 101 ? -7.481 -1.268 17.031 1.00 91.25 101 THR A CA 1
ATOM 841 C C . THR A 1 101 ? -6.697 -1.736 15.813 1.00 91.25 101 THR A C 1
ATOM 843 O O . THR A 1 101 ? -5.851 -1.011 15.279 1.00 91.25 101 THR A O 1
ATOM 846 N N . THR A 1 102 ? -6.939 -2.968 15.379 1.00 93.94 102 THR A N 1
ATOM 847 C CA . THR A 1 102 ? -6.295 -3.529 14.193 1.00 93.94 102 THR A CA 1
ATOM 848 C C . THR A 1 102 ? -7.309 -3.956 13.149 1.00 93.94 102 THR A C 1
ATOM 850 O O . THR A 1 102 ? -8.383 -4.453 13.479 1.00 93.94 102 THR A O 1
ATOM 853 N N . TYR A 1 103 ? -6.931 -3.757 11.890 1.00 94.00 103 TYR A N 1
ATOM 854 C CA . TYR A 1 103 ? -7.739 -4.021 10.713 1.00 94.00 103 TYR A CA 1
ATOM 855 C C . TYR A 1 103 ? -7.031 -5.012 9.796 1.00 94.00 103 TYR A C 1
ATOM 857 O O . TYR A 1 103 ? -5.825 -4.893 9.533 1.00 94.00 103 TYR A O 1
ATOM 865 N N . LEU A 1 104 ? -7.794 -5.978 9.299 1.00 94.25 104 LEU A N 1
ATOM 866 C CA . LEU A 1 104 ? -7.344 -6.978 8.341 1.00 94.25 104 LEU A CA 1
ATOM 867 C C . LEU A 1 104 ? -8.454 -7.228 7.321 1.00 94.25 104 LEU A C 1
ATOM 869 O O . LEU A 1 104 ? -9.606 -7.414 7.708 1.00 94.25 104 LEU A O 1
ATOM 873 N N . LEU A 1 105 ? -8.107 -7.239 6.037 1.00 93.31 105 LEU A N 1
ATOM 874 C CA . LEU A 1 105 ? -9.026 -7.623 4.971 1.00 93.31 105 LEU A CA 1
ATOM 875 C C . LEU A 1 105 ? -9.131 -9.150 4.909 1.00 93.31 105 LEU A C 1
ATOM 877 O O . LEU A 1 105 ? -8.159 -9.832 4.579 1.00 93.31 105 LEU A O 1
ATOM 881 N N . GLU A 1 106 ? -10.303 -9.689 5.232 1.00 90.31 106 GLU A N 1
ATOM 882 C CA . GLU A 1 106 ? -10.578 -11.121 5.100 1.00 90.31 106 GLU A CA 1
ATOM 883 C C . GLU A 1 106 ? -10.730 -11.489 3.616 1.00 90.31 106 GLU A C 1
ATOM 885 O O . GLU A 1 106 ? -11.350 -10.761 2.843 1.00 90.31 106 GLU A O 1
ATOM 890 N N . GLY A 1 107 ? -10.107 -12.598 3.204 1.00 84.50 107 GLY A N 1
ATOM 891 C CA . GLY A 1 107 ? -10.064 -13.036 1.802 1.00 84.50 107 GLY A CA 1
ATOM 892 C C . GLY A 1 107 ? -8.917 -12.450 0.967 1.00 84.50 107 GLY A C 1
ATOM 893 O O . GLY A 1 107 ? -8.805 -12.776 -0.210 1.00 84.50 107 GLY A O 1
ATOM 894 N N . SER A 1 108 ? -8.051 -11.620 1.557 1.00 85.31 108 SER A N 1
ATOM 895 C CA . SER A 1 108 ? -6.849 -11.091 0.896 1.00 85.31 108 SER A CA 1
ATOM 896 C C . SER A 1 108 ? -5.571 -11.814 1.342 1.00 85.31 108 SER A C 1
ATOM 898 O O . SER A 1 108 ? -5.517 -12.369 2.439 1.00 85.31 108 SER A O 1
ATOM 900 N N . GLU A 1 109 ? -4.497 -11.733 0.548 1.00 86.00 109 GLU A N 1
ATOM 901 C CA . GLU A 1 109 ? -3.152 -12.225 0.915 1.00 86.00 109 GLU A CA 1
ATOM 902 C C . GLU A 1 109 ? -2.427 -11.303 1.921 1.00 86.00 109 GLU A C 1
ATOM 904 O O . GLU A 1 109 ? -1.199 -11.314 2.065 1.00 86.00 109 GLU A O 1
ATOM 909 N N . GLN A 1 110 ? -3.171 -10.447 2.627 1.00 85.12 110 GLN A N 1
ATOM 910 C CA . GLN A 1 110 ? -2.613 -9.501 3.576 1.00 85.12 110 GLN A CA 1
ATOM 911 C C . GLN A 1 110 ? -1.982 -10.233 4.771 1.00 85.12 110 GLN A C 1
ATOM 913 O O . GLN A 1 110 ? -2.660 -10.743 5.658 1.00 85.12 110 GLN A O 1
ATOM 918 N N . THR A 1 111 ? -0.652 -10.198 4.856 1.00 82.62 111 THR A N 1
ATOM 919 C CA . THR A 1 111 ? 0.098 -10.813 5.968 1.00 82.62 111 THR A CA 1
ATOM 920 C C . THR A 1 111 ? 0.165 -9.931 7.216 1.00 82.62 111 THR A C 1
ATOM 922 O O . THR A 1 111 ? 0.199 -10.424 8.343 1.00 82.62 111 THR A O 1
ATOM 925 N N . LYS A 1 112 ? 0.190 -8.602 7.043 1.00 86.25 112 LYS A N 1
ATOM 926 C CA . LYS A 1 112 ? 0.353 -7.634 8.138 1.00 86.25 112 LYS A CA 1
ATOM 927 C C . LYS A 1 112 ? -0.935 -6.864 8.404 1.00 86.25 112 LYS A C 1
ATOM 929 O O . LYS A 1 112 ? -1.414 -6.132 7.540 1.00 86.25 112 LYS A O 1
ATOM 934 N N . LYS A 1 113 ? -1.431 -6.950 9.641 1.00 90.69 113 LYS A N 1
ATOM 935 C CA . LYS A 1 113 ? -2.554 -6.136 10.132 1.00 90.69 113 LYS A CA 1
ATOM 936 C C . LYS A 1 113 ? -2.179 -4.652 10.180 1.00 90.69 113 LYS A C 1
ATOM 938 O O . LYS A 1 113 ? -1.071 -4.302 10.600 1.00 90.69 113 LYS A O 1
ATOM 943 N N . ILE A 1 114 ? -3.114 -3.781 9.815 1.00 90.81 114 ILE A N 1
ATOM 944 C CA . ILE A 1 114 ? -2.957 -2.326 9.940 1.00 90.81 114 ILE A CA 1
ATOM 945 C C . ILE A 1 114 ? -3.463 -1.907 11.311 1.00 90.81 114 ILE A C 1
ATOM 947 O O . ILE A 1 114 ? -4.511 -2.370 11.742 1.00 90.81 114 ILE A O 1
ATOM 951 N N . ARG A 1 115 ? -2.709 -1.061 12.014 1.00 90.94 115 ARG A N 1
ATOM 952 C CA . ARG A 1 115 ? -3.087 -0.572 13.343 1.00 90.94 115 ARG A CA 1
ATOM 953 C C . ARG A 1 115 ? -3.553 0.865 13.270 1.00 90.94 115 ARG A C 1
ATOM 955 O O . ARG A 1 115 ? -3.020 1.646 12.483 1.00 90.94 115 ARG A O 1
ATOM 962 N N . ASP A 1 116 ? -4.453 1.195 14.171 1.00 88.50 116 ASP A N 1
ATOM 963 C CA . ASP A 1 116 ? -4.997 2.523 14.351 1.00 88.50 116 ASP A CA 1
ATOM 964 C C . ASP A 1 116 ? -5.132 2.839 15.843 1.00 88.50 116 ASP A C 1
ATOM 966 O O . ASP A 1 116 ? -5.232 1.941 16.684 1.00 88.50 116 ASP A O 1
ATOM 970 N N . ARG A 1 117 ? -5.025 4.124 16.176 1.00 82.94 117 ARG A N 1
ATOM 971 C CA . ARG A 1 117 ? -4.924 4.605 17.556 1.00 82.94 117 ARG A CA 1
ATOM 972 C C . ARG A 1 117 ? -6.127 5.417 18.007 1.00 82.94 117 ARG A C 1
ATOM 974 O O . ARG A 1 117 ? -6.291 5.546 19.213 1.00 82.94 117 ARG A O 1
ATOM 981 N N . SER A 1 118 ? -6.897 5.991 17.085 1.00 76.75 118 SER A N 1
ATOM 982 C CA . SER A 1 118 ? -7.773 7.112 17.438 1.00 76.75 118 SER A CA 1
ATOM 983 C C . SER A 1 118 ? -9.244 6.896 17.068 1.00 76.75 118 SER A C 1
ATOM 985 O O . SER A 1 118 ? -10.121 7.298 17.822 1.00 76.75 118 SER A O 1
ATOM 987 N N . LEU A 1 119 ? -9.540 6.137 16.007 1.00 79.19 119 LEU A N 1
ATOM 988 C CA . LEU A 1 119 ? -10.897 6.007 15.455 1.00 79.19 119 LEU A CA 1
ATOM 989 C C . LEU A 1 119 ? -11.970 5.544 16.455 1.00 79.19 119 LEU A C 1
ATOM 991 O O . LEU A 1 119 ? -13.099 6.015 16.388 1.00 79.19 119 LEU A O 1
ATOM 995 N N . LYS A 1 120 ? -11.624 4.644 17.384 1.00 76.88 120 LYS A N 1
ATOM 996 C CA . LYS A 1 120 ? -12.557 4.166 18.417 1.00 76.88 120 LYS A CA 1
ATOM 997 C C . LYS A 1 120 ? -12.863 5.234 19.469 1.00 76.88 120 LYS A C 1
ATOM 999 O O . LYS A 1 120 ? -14.001 5.318 19.888 1.00 76.88 120 LYS A O 1
ATOM 1004 N N . ASN A 1 121 ? -11.863 6.004 19.896 1.00 77.88 121 ASN A N 1
ATOM 1005 C CA . ASN A 1 121 ? -12.003 6.949 21.009 1.00 77.88 121 ASN A CA 1
ATOM 1006 C C . ASN A 1 121 ? -12.507 8.326 20.557 1.00 77.88 121 ASN A C 1
ATOM 1008 O O . ASN A 1 121 ? -13.074 9.056 21.360 1.00 77.88 121 ASN A O 1
ATOM 1012 N N . ASP A 1 122 ? -12.263 8.696 19.297 1.00 78.19 122 ASP A N 1
ATOM 1013 C CA . ASP A 1 122 ? -12.551 10.045 18.798 1.00 78.19 122 ASP A CA 1
ATOM 1014 C C . ASP A 1 122 ? -13.983 10.202 18.256 1.00 78.19 122 ASP A C 1
ATOM 1016 O O . ASP A 1 122 ? -14.454 11.328 18.103 1.00 78.19 122 ASP A O 1
ATOM 1020 N N . LYS A 1 123 ? -14.662 9.107 17.886 1.00 73.25 123 LYS A N 1
ATOM 1021 C CA . LYS A 1 123 ? -15.924 9.166 17.121 1.00 73.25 123 LYS A CA 1
ATOM 1022 C C . LYS A 1 123 ? -17.072 8.325 17.688 1.00 73.25 123 LYS A C 1
ATOM 1024 O O . LYS A 1 123 ? -18.224 8.638 17.395 1.00 73.25 123 LYS A O 1
ATOM 1029 N N . PHE A 1 124 ? -16.788 7.287 18.464 1.00 73.19 124 PHE A N 1
ATOM 1030 C CA . PHE 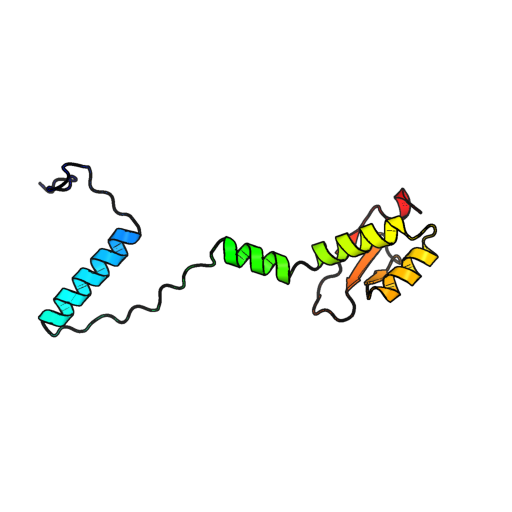A 1 124 ? -17.802 6.427 19.079 1.00 73.19 124 PHE A CA 1
ATOM 1031 C C . PHE A 1 124 ? -17.692 6.494 20.597 1.00 73.19 124 PHE A C 1
ATOM 1033 O O . PHE A 1 124 ? -18.745 6.322 21.246 1.00 73.19 124 PHE A O 1
#

pLDDT: mean 84.06, std 9.97, range [47.0, 95.44]

Foldseek 3Di:
DDDQADPVPRHGDDDDPVVVVVVLVVVQVVCVVVVHDRDDDDPPPPPCPVVNVVVVCVVPVPVVVVVVLLVVLLVVDQDPVSSCVVCVVQQWHWDPPDQWIWIDRHPDPDPDIDTDHPSRPPHD

Organism: NCBI:txid1234873

Sequence (124 aa):
MLNATNPLTLNKFHQNKNDLERLKEISDNISKEYGCKIIVRPEQKLGNSHKNYLVYLAQNSYRKEIKNKLEFLMNHSHTWEDFKTKARALNLKVDDTKKYTTYLLEGSEQTKKIRDRSLKNDKF

Radius of gyration: 28.94 Å; chains: 1; bounding box: 70×35×64 Å

Secondary structure (DSSP, 8-state):
---SB-TTT-SBP---HHHHHHHHHHHHHHHHHTTPPP-----------HHHHHHHHHHH-HHHHHHHHHHHHHHH-SSHHHHHHHHHHTTEEEE-SSSSEEEEETTS---S-EEESSHHHHH-